Protein AF-A0A0A6UEK9-F1 (afdb_monomer)

Solvent-accessible surface area (backbone atoms only — not comparable to full-atom values): 7667 Å² total; per-residue (Å²): 138,82,88,86,89,86,88,85,78,87,80,81,78,81,77,80,78,73,80,77,74,70,75,72,75,77,67,79,76,83,54,80,41,75,51,74,57,96,89,38,44,36,40,28,35,78,57,61,99,54,50,34,41,27,51,63,46,38,65,51,71,69,45,62,42,98,88,61,22,21,25,27,75,72,54,69,52,57,81,23,79,29,73,67,51,35,49,54,47,30,50,64,56,42,59,95,53,76,85,70,94,75,59,76,86,53,94,81,45,79,85,56,75,48,80,77,132

Mean predicted aligned error: 12.52 Å

Nearest PDB structures (foldseek):
  3awy-assembly1_B  TM=9.171E-01  e=1.672E-04  Streptomyces castaneoglobisporus
  5z0e-assembly1_B  TM=9.093E-01  e=1.889E-04  Streptomyces castaneoglobisporus
  5z0j-assembly1_B  TM=8.620E-01  e=1.777E-04  Streptomyces castaneoglobisporus
  5z0l-assembly1_B  TM=8.768E-01  e=3.273E-04  Streptomyces castaneoglobisporus
  1wx5-assembly1_B  TM=8.250E-01  e=6.811E-04  Streptomyces castaneoglobisporus

Structure (mmCIF, N/CA/C/O backbone):
data_AF-A0A0A6UEK9-F1
#
_entry.id   AF-A0A0A6UEK9-F1
#
loop_
_atom_site.group_PDB
_atom_site.id
_atom_site.type_symbol
_atom_site.label_atom_id
_atom_site.label_alt_id
_atom_site.label_comp_id
_atom_site.label_asym_id
_atom_site.label_entity_id
_atom_site.label_seq_id
_atom_site.pdbx_PDB_ins_code
_atom_site.Cartn_x
_atom_site.Cartn_y
_atom_site.Cartn_z
_atom_site.occupancy
_atom_site.B_iso_or_equiv
_atom_site.auth_seq_id
_atom_site.auth_comp_id
_atom_site.auth_asym_id
_atom_site.auth_atom_id
_atom_site.pdbx_PDB_model_num
ATOM 1 N N . MET A 1 1 ? 40.859 -46.520 74.237 1.00 36.72 1 MET A N 1
ATOM 2 C CA . MET A 1 1 ? 41.932 -47.068 73.381 1.00 36.72 1 MET A CA 1
ATOM 3 C C . MET A 1 1 ? 41.469 -47.052 71.928 1.00 36.72 1 MET A C 1
ATOM 5 O O . MET A 1 1 ? 40.471 -47.680 71.624 1.00 36.72 1 MET A O 1
ATOM 9 N N . ASN A 1 2 ? 42.196 -46.304 71.092 1.00 40.12 2 ASN A N 1
ATOM 10 C CA . ASN A 1 2 ? 42.469 -46.537 69.664 1.00 40.12 2 ASN A CA 1
ATOM 11 C C . ASN A 1 2 ? 41.333 -46.545 68.613 1.00 40.12 2 ASN A C 1
ATOM 13 O O . ASN A 1 2 ? 40.768 -47.574 68.277 1.00 40.12 2 ASN A O 1
ATOM 17 N N . ALA A 1 3 ? 41.111 -45.353 68.039 1.00 42.84 3 ALA A N 1
ATOM 18 C CA . ALA A 1 3 ? 41.328 -44.974 66.628 1.00 42.84 3 ALA A CA 1
ATOM 19 C C . ALA A 1 3 ? 41.078 -46.008 65.503 1.00 42.84 3 ALA A C 1
ATOM 21 O O . ALA A 1 3 ? 41.785 -47.007 65.437 1.00 42.84 3 ALA A O 1
ATOM 22 N N . LYS A 1 4 ? 40.295 -45.630 64.471 1.00 48.62 4 LYS A N 1
ATOM 23 C CA . LYS A 1 4 ? 40.829 -45.093 63.191 1.00 48.62 4 LYS A CA 1
ATOM 24 C C . LYS A 1 4 ? 39.711 -44.536 62.271 1.00 48.62 4 LYS A C 1
ATOM 26 O O . LYS A 1 4 ? 38.633 -45.117 62.233 1.00 48.62 4 LYS A O 1
ATOM 31 N N . PRO A 1 5 ? 39.949 -43.437 61.522 1.00 57.53 5 PRO A N 1
ATOM 32 C CA . PRO A 1 5 ? 38.952 -42.777 60.677 1.00 57.53 5 PRO A CA 1
ATOM 33 C C . PRO A 1 5 ? 39.069 -43.204 59.206 1.00 57.53 5 PRO A C 1
ATOM 35 O O . PRO A 1 5 ? 40.180 -43.350 58.692 1.00 57.53 5 PRO A O 1
ATOM 38 N N . TRP A 1 6 ? 37.944 -43.314 58.493 1.00 50.84 6 TRP A N 1
ATOM 39 C CA . TRP A 1 6 ? 37.934 -43.501 57.038 1.00 50.84 6 TRP A CA 1
ATOM 40 C C . TRP A 1 6 ? 37.216 -42.349 56.331 1.00 50.84 6 TRP A C 1
ATOM 42 O O . TRP A 1 6 ? 36.011 -42.158 56.443 1.00 50.84 6 TRP A O 1
ATOM 52 N N . ARG A 1 7 ? 38.019 -41.570 55.601 1.00 57.62 7 ARG A N 1
ATOM 53 C CA . ARG A 1 7 ? 37.613 -40.624 54.557 1.00 57.62 7 ARG A CA 1
ATOM 54 C C . ARG A 1 7 ? 37.437 -41.399 53.251 1.00 57.62 7 ARG A C 1
ATOM 56 O O . ARG A 1 7 ? 38.287 -42.243 52.980 1.00 57.62 7 ARG A O 1
ATOM 63 N N . ARG A 1 8 ? 36.420 -41.057 52.451 1.00 54.12 8 ARG A N 1
ATOM 64 C CA . ARG A 1 8 ? 36.271 -41.230 50.980 1.00 54.12 8 ARG A CA 1
ATOM 65 C C . ARG A 1 8 ? 34.809 -40.892 50.647 1.00 54.12 8 ARG A C 1
ATOM 67 O O . ARG A 1 8 ? 33.939 -41.329 51.378 1.00 54.12 8 ARG A O 1
ATOM 74 N N . ALA A 1 9 ? 34.409 -40.178 49.609 1.00 49.38 9 ALA A N 1
ATOM 75 C CA . ALA A 1 9 ? 35.034 -39.328 48.608 1.00 49.38 9 ALA A CA 1
ATOM 76 C C . ALA A 1 9 ? 33.842 -38.531 48.034 1.00 49.38 9 ALA A C 1
ATOM 78 O O . ALA A 1 9 ? 32.824 -39.132 47.692 1.00 49.38 9 ALA A O 1
ATOM 79 N N . VAL A 1 10 ? 33.907 -37.200 47.994 1.00 52.50 10 VAL A N 1
ATOM 80 C CA . VAL A 1 10 ? 32.827 -36.390 47.408 1.00 52.50 10 VAL A CA 1
ATOM 81 C C . VAL A 1 10 ? 33.006 -36.426 45.895 1.00 52.50 10 VAL A C 1
ATOM 83 O O . VAL A 1 10 ? 34.013 -35.950 45.378 1.00 52.50 10 VAL A O 1
ATOM 86 N N . THR A 1 11 ? 32.055 -37.042 45.198 1.00 53.06 11 THR A N 1
ATOM 87 C CA . THR A 1 11 ? 32.021 -37.055 43.733 1.00 53.06 11 THR A CA 1
ATOM 88 C C . THR A 1 11 ? 31.506 -35.694 43.277 1.00 53.06 11 THR A C 1
ATOM 90 O O . THR A 1 11 ? 30.350 -35.356 43.521 1.00 53.06 11 THR A O 1
ATOM 93 N N . LEU A 1 12 ? 32.373 -34.887 42.666 1.00 50.31 12 LEU A N 1
ATOM 94 C CA . LEU A 1 12 ? 31.983 -33.642 42.009 1.00 50.31 12 LEU A CA 1
ATOM 95 C C . LEU A 1 12 ? 31.245 -33.990 40.714 1.00 50.31 12 LEU A C 1
ATOM 97 O O . LEU A 1 12 ? 31.838 -34.510 39.770 1.00 50.31 12 LEU A O 1
ATOM 101 N N . LEU A 1 13 ? 29.944 -33.713 40.686 1.00 49.19 13 LEU A N 1
ATOM 102 C CA . LEU A 1 13 ? 29.131 -33.786 39.481 1.00 49.19 13 LEU A CA 1
ATOM 103 C C . LEU A 1 13 ? 29.411 -32.523 38.652 1.00 49.19 13 LEU A C 1
ATOM 105 O O . LEU A 1 13 ? 29.003 -31.424 39.026 1.00 49.19 13 LEU A O 1
ATOM 109 N N . VAL A 1 14 ? 30.143 -32.661 37.548 1.00 54.97 14 VAL A N 1
ATOM 110 C CA . VAL A 1 14 ? 30.312 -31.578 36.571 1.00 54.97 14 VAL A CA 1
ATOM 111 C C . VAL A 1 14 ? 29.022 -31.491 35.761 1.00 54.97 14 VAL A C 1
ATOM 113 O O . VAL A 1 14 ? 28.781 -32.300 34.868 1.00 54.97 14 VAL A O 1
ATOM 116 N N . VAL A 1 15 ? 28.170 -30.520 36.088 1.00 59.59 15 VAL A N 1
ATOM 117 C CA . VAL A 1 15 ? 27.048 -30.134 35.229 1.00 59.59 15 VAL A CA 1
ATOM 118 C C . VAL A 1 15 ? 27.632 -29.323 34.079 1.00 59.59 15 VAL A C 1
ATOM 120 O O . VAL A 1 15 ? 27.970 -28.152 34.238 1.00 59.59 15 VAL A O 1
ATOM 123 N N . ALA A 1 16 ? 27.784 -29.958 32.919 1.00 54.09 16 ALA A N 1
ATOM 124 C CA . ALA A 1 16 ? 27.996 -29.244 31.672 1.00 54.09 16 ALA A CA 1
ATOM 125 C C . ALA A 1 16 ? 26.736 -28.414 31.388 1.00 54.09 16 ALA A C 1
ATOM 127 O O . ALA A 1 16 ? 25.734 -28.928 30.891 1.00 54.09 16 ALA A O 1
ATOM 128 N N . ALA A 1 17 ? 26.773 -27.132 31.752 1.00 56.84 17 ALA A N 1
ATOM 129 C CA . ALA A 1 17 ? 25.817 -26.147 31.280 1.00 56.84 17 ALA A CA 1
ATOM 130 C C . ALA A 1 17 ? 26.025 -26.007 29.768 1.00 56.84 17 ALA A C 1
ATOM 132 O O . ALA A 1 17 ? 26.874 -25.249 29.305 1.00 56.84 17 ALA A O 1
ATOM 133 N N . GLY A 1 18 ? 25.297 -26.818 29.000 1.00 49.41 18 GLY A N 1
ATOM 134 C CA . GLY A 1 18 ? 25.177 -26.635 27.566 1.00 49.41 18 GLY A CA 1
ATOM 135 C C . GLY A 1 18 ? 24.623 -25.240 27.330 1.00 49.41 18 GLY A C 1
ATOM 136 O O . GLY A 1 18 ? 23.480 -24.957 27.687 1.00 49.41 18 GLY A O 1
ATOM 137 N N . SER A 1 19 ? 25.456 -24.364 26.777 1.00 56.09 19 SER A N 1
ATOM 138 C CA . SER A 1 19 ? 25.053 -23.057 26.287 1.00 56.09 19 SER A CA 1
ATOM 139 C C . SER A 1 19 ? 23.969 -23.269 25.238 1.00 56.09 19 SER A C 1
ATOM 141 O O . SER A 1 19 ? 24.263 -23.526 24.070 1.00 56.09 19 SER A O 1
ATOM 143 N N . LEU A 1 20 ? 22.707 -23.184 25.658 1.00 56.38 20 LEU A N 1
ATOM 144 C CA . LEU A 1 20 ? 21.577 -22.984 24.767 1.00 56.38 20 LEU A CA 1
ATOM 145 C C . LEU A 1 20 ? 21.786 -21.605 24.141 1.00 56.38 20 LEU A C 1
ATOM 147 O O . LEU A 1 20 ? 21.285 -20.596 24.629 1.00 56.38 20 LEU A O 1
ATOM 151 N N . SER A 1 21 ? 22.588 -21.563 23.078 1.00 56.84 21 SER A N 1
ATOM 152 C CA . SER A 1 21 ? 22.548 -20.477 22.113 1.00 56.84 21 SER A CA 1
ATOM 153 C C . SER A 1 21 ? 21.170 -20.558 21.480 1.00 56.84 21 SER A C 1
ATOM 155 O O . SER A 1 21 ? 20.964 -21.245 20.482 1.00 56.84 21 SER A O 1
ATOM 157 N N . GLY A 1 22 ? 20.194 -19.934 22.138 1.00 49.91 22 GLY A N 1
ATOM 158 C CA . GLY A 1 22 ? 18.917 -19.637 21.532 1.00 49.91 22 GLY A CA 1
ATOM 159 C C . GLY A 1 22 ? 19.230 -18.795 20.312 1.00 49.91 22 GLY A C 1
ATOM 160 O O . GLY A 1 22 ? 19.605 -17.632 20.443 1.00 49.91 22 GLY A O 1
ATOM 161 N N . ALA A 1 23 ? 19.128 -19.397 19.129 1.00 55.16 23 ALA A N 1
ATOM 162 C CA . ALA A 1 23 ? 18.930 -18.632 17.920 1.00 55.16 23 ALA A CA 1
ATOM 163 C C . ALA A 1 23 ? 17.647 -17.841 18.172 1.00 55.16 23 ALA A C 1
ATOM 165 O O . ALA A 1 23 ? 16.550 -18.397 18.110 1.00 55.16 23 ALA A O 1
ATOM 166 N N . ALA A 1 24 ? 17.792 -16.579 18.582 1.0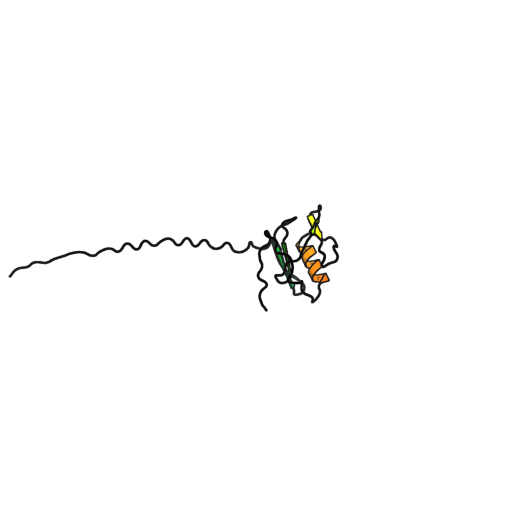0 52.19 24 ALA A N 1
ATOM 167 C CA . ALA A 1 24 ? 16.695 -15.639 18.573 1.00 52.19 24 ALA A CA 1
ATOM 168 C C . ALA A 1 24 ? 16.147 -15.717 17.153 1.00 52.19 24 ALA A C 1
ATOM 170 O O . ALA A 1 24 ? 16.857 -15.379 16.204 1.00 52.19 24 ALA A O 1
ATOM 171 N N . ALA A 1 25 ? 14.953 -16.290 17.005 1.00 51.25 25 ALA A N 1
ATOM 172 C CA . ALA A 1 25 ? 14.255 -16.287 15.739 1.00 51.25 25 ALA A CA 1
ATOM 173 C C . ALA A 1 25 ? 14.200 -14.819 15.331 1.00 51.25 25 ALA A C 1
ATOM 175 O O . ALA A 1 25 ? 13.551 -14.021 16.011 1.00 51.25 25 ALA A O 1
ATOM 176 N N . ALA A 1 26 ? 14.992 -14.451 14.322 1.00 57.22 26 ALA A N 1
ATOM 177 C CA . ALA A 1 26 ? 15.005 -13.099 13.809 1.00 57.22 26 ALA A CA 1
ATOM 178 C C . ALA A 1 26 ? 13.551 -12.788 13.462 1.00 57.22 26 ALA A C 1
ATOM 180 O O . ALA A 1 26 ? 12.940 -13.495 12.655 1.00 57.22 26 ALA A O 1
ATOM 181 N N . GLY A 1 27 ? 12.969 -11.819 14.172 1.00 60.75 27 GLY A N 1
ATOM 182 C CA . GLY A 1 27 ? 11.610 -11.381 13.902 1.00 60.75 27 GLY A CA 1
ATOM 183 C C . GLY A 1 27 ? 11.479 -10.968 12.434 1.00 60.75 27 GLY A C 1
ATOM 184 O O . GLY A 1 27 ? 12.493 -10.763 11.756 1.00 60.75 27 GLY A O 1
ATOM 185 N N . PRO A 1 28 ? 10.247 -10.846 11.914 1.00 65.94 28 PRO A N 1
ATOM 186 C CA . PRO A 1 28 ? 10.067 -10.250 10.599 1.00 65.94 28 PRO A CA 1
ATOM 187 C C . PRO A 1 28 ? 10.809 -8.903 10.557 1.00 65.94 28 PRO A C 1
ATOM 189 O O . PRO A 1 28 ? 10.825 -8.200 11.572 1.00 65.94 28 PRO A O 1
ATOM 192 N N . PRO A 1 29 ? 11.453 -8.564 9.425 1.00 78.06 29 PRO A N 1
ATOM 193 C CA . PRO A 1 29 ? 12.182 -7.309 9.305 1.00 78.06 29 PRO A CA 1
ATOM 194 C C . PRO A 1 29 ? 11.269 -6.142 9.680 1.00 78.06 29 PRO A C 1
ATOM 196 O O . PRO A 1 29 ? 10.064 -6.181 9.399 1.00 78.06 29 PRO A O 1
ATOM 199 N N . GLU A 1 30 ? 11.828 -5.113 10.313 1.00 87.44 30 GLU A N 1
ATOM 200 C CA . GLU A 1 30 ? 11.061 -3.899 10.575 1.00 87.44 30 GLU A CA 1
ATOM 201 C C . GLU A 1 30 ? 10.570 -3.304 9.247 1.00 87.44 30 GLU A C 1
ATOM 203 O O . GLU A 1 30 ? 11.291 -3.356 8.246 1.00 87.44 30 GLU A O 1
ATOM 208 N N . PRO A 1 31 ? 9.321 -2.818 9.195 1.00 92.81 31 PRO A N 1
ATOM 209 C CA . PRO A 1 31 ? 8.792 -2.196 7.994 1.00 92.81 31 PRO A CA 1
ATOM 210 C C . PRO A 1 31 ? 9.480 -0.860 7.717 1.00 92.81 31 PRO A C 1
ATOM 212 O O . PRO A 1 31 ? 9.739 -0.090 8.640 1.00 92.81 31 PRO A O 1
ATOM 215 N N . ASP A 1 32 ? 9.683 -0.551 6.435 1.00 94.81 32 ASP A N 1
ATOM 216 C CA . ASP A 1 32 ? 10.172 0.759 5.986 1.00 94.81 32 ASP A CA 1
ATOM 217 C C . ASP A 1 32 ? 9.171 1.870 6.333 1.00 94.81 32 ASP A C 1
ATOM 219 O O . ASP A 1 32 ? 9.548 3.013 6.587 1.00 94.81 32 ASP A O 1
ATOM 223 N N . PHE A 1 33 ? 7.879 1.529 6.379 1.00 96.38 33 PHE A N 1
ATOM 224 C CA . PHE A 1 33 ? 6.847 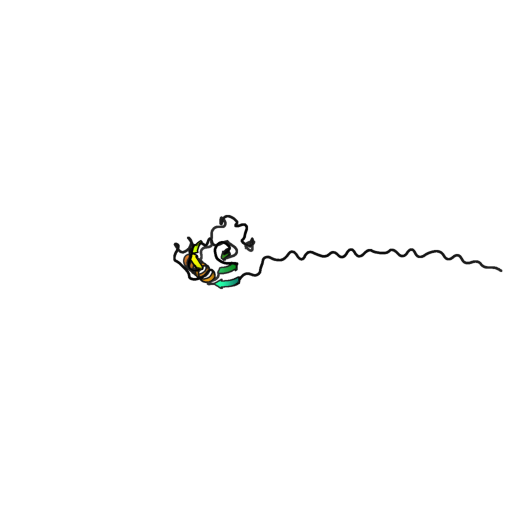2.382 6.955 1.00 96.38 33 PHE A CA 1
ATOM 225 C C . PHE A 1 33 ? 5.775 1.569 7.678 1.00 96.38 33 PHE A C 1
ATOM 227 O O . PHE A 1 33 ? 5.350 0.511 7.213 1.00 96.38 33 PHE A O 1
ATOM 234 N N . ALA A 1 34 ? 5.280 2.106 8.791 1.00 96.88 34 ALA A N 1
ATOM 235 C CA . ALA A 1 34 ? 4.124 1.587 9.509 1.00 96.88 34 ALA A CA 1
ATOM 236 C C . ALA A 1 34 ? 3.333 2.738 10.137 1.00 96.88 34 ALA A C 1
ATOM 238 O O . ALA A 1 34 ? 3.844 3.435 11.010 1.00 96.88 34 ALA A O 1
ATOM 239 N N . GLU A 1 35 ? 2.081 2.928 9.723 1.00 97.25 35 GLU A N 1
ATOM 240 C CA . GLU A 1 35 ? 1.216 3.981 10.264 1.00 97.25 35 GLU A CA 1
ATOM 241 C C . GLU A 1 35 ? -0.265 3.587 10.237 1.00 97.25 35 GLU A C 1
ATOM 243 O O . GLU A 1 35 ? -0.661 2.602 9.612 1.00 97.25 35 GLU A O 1
ATOM 248 N N . THR A 1 36 ? -1.094 4.381 10.911 1.00 98.12 36 THR A N 1
ATOM 249 C CA . THR A 1 36 ? -2.548 4.330 10.750 1.00 98.12 36 THR A CA 1
ATOM 250 C C . THR A 1 36 ? -2.974 5.464 9.827 1.00 98.12 36 THR A C 1
ATOM 252 O O . THR A 1 36 ? -2.765 6.633 10.145 1.00 98.12 36 THR A O 1
ATOM 255 N N . TYR A 1 37 ? -3.608 5.132 8.706 1.00 98.06 37 TYR A N 1
ATOM 256 C CA . TYR A 1 37 ? -4.115 6.093 7.733 1.00 98.06 37 TYR A CA 1
ATOM 257 C C . TYR A 1 37 ? -5.616 5.884 7.538 1.00 98.06 37 TYR A C 1
ATOM 259 O O . TYR A 1 37 ? -6.050 4.812 7.130 1.00 98.06 37 TYR A O 1
ATOM 267 N N . ARG A 1 38 ? -6.419 6.911 7.853 1.00 97.19 38 ARG A N 1
ATOM 268 C CA . ARG A 1 38 ? -7.892 6.880 7.740 1.00 97.19 38 ARG A CA 1
ATOM 269 C C . ARG A 1 38 ? -8.549 5.662 8.413 1.00 97.19 38 ARG A C 1
ATOM 271 O O . ARG A 1 38 ? -9.488 5.094 7.882 1.00 97.19 38 ARG A O 1
ATOM 278 N N . GLY A 1 39 ? -8.045 5.263 9.580 1.00 96.12 39 GLY A N 1
ATOM 279 C CA . GLY A 1 39 ? -8.577 4.122 10.337 1.00 96.12 39 GLY A CA 1
ATOM 280 C C . GLY A 1 39 ? -8.012 2.757 9.934 1.00 96.12 39 GLY A C 1
ATOM 281 O O . GLY A 1 39 ? -8.211 1.802 10.675 1.00 96.12 39 GLY A O 1
ATOM 282 N N . HIS A 1 40 ? -7.238 2.675 8.848 1.00 96.88 40 HIS A N 1
ATOM 283 C CA . HIS A 1 40 ? -6.574 1.446 8.417 1.00 96.88 40 HIS A CA 1
ATOM 284 C C . HIS A 1 40 ? -5.118 1.418 8.859 1.00 96.88 40 HIS A C 1
ATOM 286 O O . HIS A 1 40 ? -4.404 2.421 8.759 1.00 96.88 40 HIS A O 1
ATOM 292 N N . ARG A 1 41 ? -4.644 0.257 9.309 1.00 96.75 41 ARG A N 1
ATOM 293 C CA . ARG A 1 41 ? -3.224 0.049 9.588 1.00 96.75 41 ARG A CA 1
ATOM 294 C C . ARG A 1 41 ? -2.508 -0.296 8.294 1.00 96.75 41 ARG A C 1
ATOM 296 O O . ARG A 1 41 ? -2.805 -1.321 7.687 1.00 96.75 41 ARG A O 1
ATOM 303 N N . ILE A 1 42 ? -1.537 0.517 7.900 1.00 97.19 42 ILE A N 1
ATOM 304 C CA . ILE A 1 42 ? -0.739 0.279 6.700 1.00 97.19 42 ILE A CA 1
ATOM 305 C C . ILE A 1 42 ? 0.720 0.021 7.054 1.00 97.19 42 ILE A C 1
ATOM 307 O O . ILE A 1 42 ? 1.280 0.668 7.939 1.00 97.19 42 ILE A O 1
ATOM 311 N N . THR A 1 43 ? 1.331 -0.942 6.371 1.00 96.50 43 THR A N 1
ATOM 312 C CA . THR A 1 43 ? 2.748 -1.289 6.543 1.00 96.50 43 THR A CA 1
ATOM 313 C C . THR A 1 43 ? 3.381 -1.636 5.208 1.00 96.50 43 THR A C 1
ATOM 315 O O . THR A 1 43 ? 2.710 -2.243 4.367 1.00 96.50 43 THR A O 1
ATOM 318 N N . GLY A 1 44 ? 4.665 -1.335 5.029 1.00 95.56 44 GLY A N 1
ATOM 319 C CA . GLY A 1 44 ? 5.379 -1.726 3.820 1.00 95.56 44 GLY A CA 1
ATOM 320 C C . GLY A 1 44 ? 6.864 -2.005 3.998 1.00 95.56 44 GLY A C 1
ATOM 321 O O . GLY A 1 44 ? 7.478 -1.578 4.972 1.00 95.56 44 GLY A O 1
ATOM 322 N N . TRP A 1 45 ? 7.402 -2.758 3.040 1.00 94.69 45 TRP A N 1
ATOM 323 C CA . TRP A 1 45 ? 8.789 -3.209 2.968 1.00 94.69 45 TRP A CA 1
ATOM 324 C C . TRP A 1 45 ? 9.287 -3.182 1.526 1.00 94.69 45 TRP A C 1
ATOM 326 O O . TRP A 1 45 ? 8.541 -3.518 0.605 1.00 94.69 45 TRP A O 1
ATOM 336 N N . GLY A 1 46 ? 10.576 -2.925 1.354 1.00 93.44 46 GLY A N 1
ATOM 337 C CA . GLY A 1 46 ? 11.293 -3.055 0.100 1.00 93.44 46 GLY A CA 1
ATOM 338 C C . GLY A 1 46 ? 10.865 -2.058 -0.973 1.00 93.44 46 GLY A C 1
ATOM 339 O O . GLY A 1 46 ? 10.115 -1.107 -0.756 1.00 93.44 46 GLY A O 1
ATOM 340 N N . SER A 1 47 ? 11.377 -2.299 -2.176 1.00 94.88 47 SER A N 1
ATOM 341 C CA . SER A 1 47 ? 11.116 -1.488 -3.359 1.00 94.88 47 SER A CA 1
ATOM 342 C C . SER A 1 47 ? 11.154 -2.333 -4.636 1.00 94.88 47 SER A C 1
ATOM 344 O O . SER A 1 47 ? 11.615 -3.482 -4.632 1.00 94.88 47 SER A O 1
ATOM 346 N N . GLY A 1 48 ? 10.644 -1.769 -5.733 1.0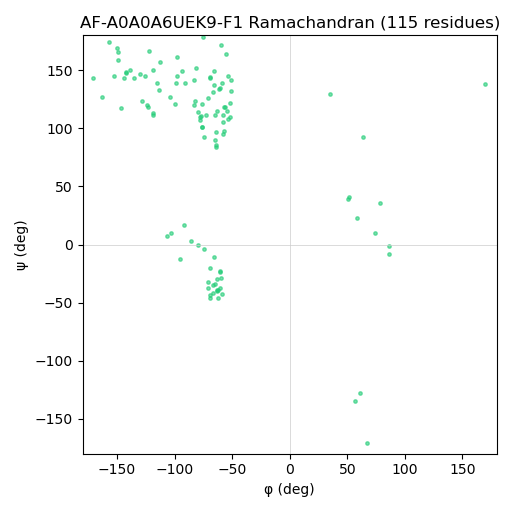0 94.12 48 GLY A N 1
ATOM 347 C CA . GLY A 1 48 ? 10.579 -2.421 -7.038 1.00 94.12 48 GLY A CA 1
ATOM 348 C C . GLY A 1 48 ? 9.820 -3.745 -6.973 1.00 94.12 48 GLY A C 1
ATOM 349 O O . GLY A 1 48 ? 8.785 -3.853 -6.321 1.00 94.12 48 GLY A O 1
ATOM 350 N N . GLU A 1 49 ? 10.380 -4.780 -7.595 1.00 91.81 49 GLU A N 1
ATOM 351 C CA . GLU A 1 49 ? 9.812 -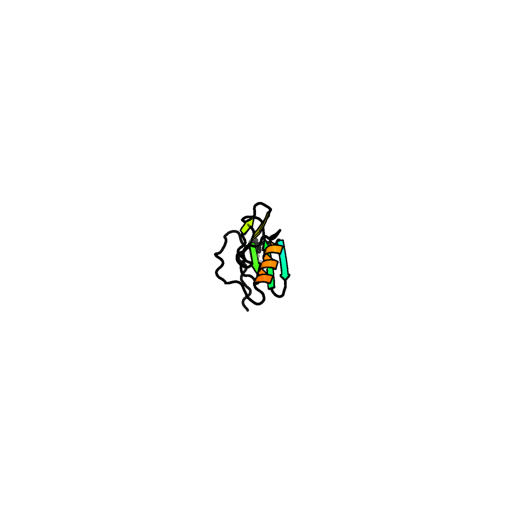6.139 -7.636 1.00 91.81 49 GLU A CA 1
ATOM 352 C C . GLU A 1 49 ? 9.750 -6.84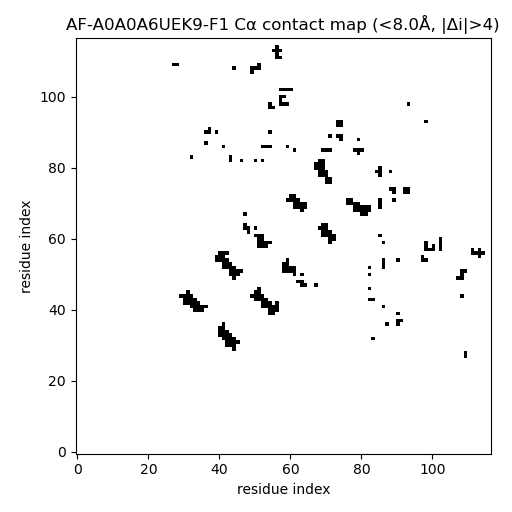5 -6.272 1.00 91.81 49 GLU A C 1
ATOM 354 O O . GLU A 1 49 ? 9.164 -7.919 -6.149 1.00 91.81 49 GLU A O 1
ATOM 359 N N . ARG A 1 50 ? 10.393 -6.282 -5.242 1.00 92.62 50 ARG A N 1
ATOM 360 C CA . ARG A 1 50 ? 10.364 -6.810 -3.871 1.00 92.62 50 ARG A CA 1
ATOM 361 C C . ARG A 1 50 ? 9.509 -5.960 -2.935 1.00 92.62 50 ARG A C 1
ATOM 363 O O . ARG A 1 50 ? 9.542 -6.194 -1.729 1.00 92.62 50 ARG A O 1
ATOM 370 N N . ALA A 1 51 ? 8.796 -4.970 -3.472 1.00 94.50 51 ALA A N 1
ATOM 371 C CA . ALA A 1 51 ? 7.912 -4.119 -2.700 1.00 94.50 51 ALA A CA 1
ATOM 372 C C . ALA A 1 51 ? 6.728 -4.918 -2.151 1.00 94.50 51 ALA A C 1
ATOM 374 O O . ALA A 1 51 ? 6.023 -5.626 -2.871 1.00 94.50 51 ALA A O 1
ATOM 375 N N . CYS A 1 52 ? 6.481 -4.751 -0.862 1.00 94.69 52 CYS A N 1
ATOM 376 C CA . CYS A 1 52 ? 5.402 -5.398 -0.144 1.00 94.69 52 CYS A CA 1
ATOM 377 C C . CYS A 1 52 ? 4.619 -4.330 0.601 1.00 94.69 52 CYS A C 1
ATOM 379 O O . CYS A 1 52 ? 5.192 -3.626 1.424 1.00 94.69 52 CYS A O 1
ATOM 381 N N . ALA A 1 53 ? 3.317 -4.234 0.354 1.00 95.50 53 ALA A N 1
ATOM 382 C CA . ALA A 1 53 ? 2.425 -3.331 1.070 1.00 95.50 53 ALA A CA 1
ATOM 383 C C . ALA A 1 53 ? 1.253 -4.111 1.663 1.00 95.50 53 ALA A C 1
ATOM 385 O O . ALA A 1 53 ? 0.771 -5.081 1.075 1.00 95.50 53 ALA A O 1
ATOM 386 N N . TYR A 1 54 ? 0.793 -3.688 2.835 1.00 94.88 54 TYR A N 1
ATOM 387 C CA . TYR A 1 54 ? -0.308 -4.316 3.551 1.00 94.88 54 TYR A CA 1
ATOM 388 C C . TYR A 1 54 ? -1.265 -3.261 4.087 1.00 94.88 54 TYR A C 1
ATOM 390 O O . TYR A 1 54 ? -0.835 -2.202 4.541 1.00 94.88 54 TYR A O 1
ATOM 398 N N . ILE A 1 55 ? -2.554 -3.592 4.058 1.00 95.81 55 ILE A N 1
ATOM 399 C CA . ILE A 1 55 ? -3.655 -2.832 4.654 1.00 95.81 55 ILE A CA 1
ATOM 400 C C . ILE A 1 55 ? -4.373 -3.789 5.607 1.00 95.81 55 ILE A C 1
ATOM 402 O O . ILE A 1 55 ? -4.808 -4.865 5.195 1.00 95.81 55 ILE A O 1
ATOM 406 N N . ASP A 1 56 ? -4.416 -3.446 6.892 1.00 93.94 56 ASP A N 1
ATOM 407 C CA . ASP A 1 56 ? -4.973 -4.258 7.983 1.00 93.94 56 ASP A CA 1
ATOM 408 C C . ASP A 1 56 ? -4.424 -5.693 8.011 1.00 93.94 56 ASP A C 1
ATOM 410 O O . ASP A 1 56 ? -5.139 -6.676 8.206 1.00 93.94 56 ASP A O 1
ATOM 414 N N . GLY A 1 57 ? -3.117 -5.819 7.762 1.00 90.75 57 GLY A N 1
ATOM 415 C CA . GLY A 1 57 ? -2.415 -7.105 7.731 1.00 90.75 57 GLY A CA 1
ATOM 416 C C . GLY A 1 57 ? -2.700 -7.949 6.488 1.00 90.75 57 GLY A C 1
ATOM 417 O O . GLY A 1 57 ? -2.311 -9.114 6.438 1.00 90.75 57 GLY A O 1
ATOM 418 N N . ARG A 1 58 ? -3.366 -7.389 5.473 1.00 92.25 58 ARG A N 1
ATOM 419 C CA . ARG A 1 58 ? -3.710 -8.082 4.228 1.00 92.25 58 ARG A CA 1
ATOM 420 C C . ARG A 1 58 ? -2.940 -7.460 3.077 1.00 92.25 58 ARG A C 1
ATOM 422 O O . ARG A 1 58 ? -2.870 -6.238 2.967 1.00 92.25 58 ARG A O 1
ATOM 429 N N . ARG A 1 59 ? -2.333 -8.297 2.235 1.00 93.31 59 ARG A N 1
ATOM 430 C CA . ARG A 1 59 ? -1.396 -7.808 1.225 1.00 93.31 59 ARG A CA 1
ATOM 431 C C . ARG A 1 59 ? -2.118 -7.044 0.118 1.00 93.31 59 ARG A C 1
ATOM 433 O O . ARG A 1 59 ? -3.017 -7.576 -0.532 1.00 93.31 59 ARG A O 1
ATOM 440 N N . LEU A 1 60 ? -1.663 -5.823 -0.122 1.00 94.44 60 LEU A N 1
ATOM 441 C CA . LEU A 1 60 ? -1.988 -5.032 -1.295 1.00 94.44 60 LEU A CA 1
ATOM 442 C C . LEU A 1 60 ? -1.082 -5.475 -2.447 1.00 94.44 60 LEU A C 1
ATOM 444 O O . LEU A 1 60 ? 0.142 -5.452 -2.330 1.00 94.44 60 LEU A O 1
ATOM 448 N N . VAL A 1 61 ? -1.677 -5.878 -3.568 1.00 93.94 61 VAL A N 1
ATOM 449 C CA . VAL A 1 61 ? -0.915 -6.123 -4.798 1.00 93.94 61 VAL A CA 1
ATOM 450 C C . VAL A 1 61 ? -0.572 -4.773 -5.424 1.00 93.94 61 VAL A C 1
ATOM 452 O O . VAL A 1 61 ? -1.471 -3.984 -5.733 1.00 93.94 61 VAL A O 1
ATOM 455 N N . VAL A 1 62 ? 0.723 -4.520 -5.592 1.00 95.50 62 VAL A N 1
ATOM 456 C CA . VAL A 1 62 ? 1.272 -3.331 -6.248 1.00 95.50 62 VAL A CA 1
ATOM 457 C C . VAL A 1 62 ? 2.073 -3.750 -7.472 1.00 95.50 62 VAL A C 1
ATOM 459 O O . VAL A 1 62 ? 2.648 -4.836 -7.498 1.00 95.50 62 VAL A O 1
ATOM 462 N N . PHE A 1 63 ? 2.112 -2.883 -8.475 1.00 96.06 63 PHE A N 1
ATOM 463 C CA . PHE A 1 63 ? 2.902 -3.074 -9.684 1.00 96.06 63 PHE A CA 1
ATOM 464 C C . PHE A 1 63 ? 3.919 -1.935 -9.771 1.00 96.06 63 PHE A C 1
ATOM 466 O O . PHE A 1 63 ? 3.491 -0.780 -9.906 1.00 96.06 63 PHE A O 1
ATOM 473 N N . PRO A 1 64 ? 5.225 -2.220 -9.640 1.00 97.31 64 PRO A N 1
ATOM 474 C CA . PRO A 1 64 ? 6.260 -1.204 -9.762 1.00 97.31 64 PRO A CA 1
ATOM 475 C C . PRO A 1 64 ? 6.317 -0.650 -11.190 1.00 97.31 64 PRO A C 1
ATOM 477 O O . PRO A 1 64 ? 6.017 -1.340 -12.165 1.00 97.31 64 PRO A O 1
ATOM 480 N N . GLN A 1 65 ? 6.706 0.614 -11.305 1.00 97.25 65 GLN A N 1
ATOM 481 C CA . GLN A 1 65 ? 6.872 1.327 -12.566 1.00 97.25 65 GLN A CA 1
ATOM 482 C C . GLN A 1 65 ? 8.357 1.655 -12.814 1.00 97.25 65 GLN A C 1
ATOM 484 O O . GLN A 1 65 ? 9.142 1.720 -11.864 1.00 97.25 65 GLN A O 1
ATOM 489 N N . PRO A 1 66 ? 8.776 1.877 -14.077 1.00 96.12 66 PRO A N 1
ATOM 490 C CA . PRO A 1 66 ? 10.178 2.163 -14.408 1.00 96.12 66 PRO A CA 1
ATOM 491 C C . PRO A 1 66 ? 10.750 3.432 -13.760 1.00 96.12 66 PRO A C 1
ATOM 493 O O . PRO A 1 66 ? 11.963 3.559 -13.629 1.00 96.12 66 PRO A O 1
ATOM 496 N N . ASP A 1 67 ? 9.889 4.370 -13.374 1.00 94.38 67 ASP A N 1
ATOM 497 C CA . ASP A 1 67 ? 10.231 5.624 -12.698 1.00 94.38 67 ASP A CA 1
ATOM 498 C C . ASP A 1 67 ? 10.341 5.483 -11.168 1.00 94.38 67 ASP A C 1
ATOM 500 O O . ASP A 1 67 ? 10.597 6.465 -10.475 1.00 94.38 67 ASP A O 1
ATOM 504 N N . GLY A 1 68 ? 10.175 4.267 -10.636 1.00 95.31 68 GLY A N 1
ATOM 505 C CA . GLY A 1 68 ? 10.174 3.985 -9.200 1.00 95.31 68 GLY A CA 1
ATOM 506 C C . GLY A 1 68 ? 8.810 4.162 -8.527 1.00 95.31 68 GLY A C 1
ATOM 507 O O . GLY A 1 68 ? 8.696 3.881 -7.332 1.00 95.31 68 GLY A O 1
ATOM 508 N N . GLY A 1 69 ? 7.788 4.578 -9.282 1.00 97.81 69 GLY A N 1
ATOM 509 C CA . GLY A 1 69 ? 6.409 4.654 -8.823 1.00 97.81 69 GLY A CA 1
ATOM 510 C C . GLY A 1 69 ? 5.727 3.288 -8.734 1.00 97.81 69 GLY A C 1
ATOM 511 O O . GLY A 1 69 ? 6.299 2.243 -9.056 1.00 97.81 69 GLY A O 1
ATOM 512 N N . TYR A 1 70 ? 4.472 3.296 -8.292 1.00 98.44 70 TYR A N 1
ATOM 513 C CA . TYR A 1 70 ? 3.652 2.094 -8.165 1.00 98.44 70 TYR A CA 1
ATOM 514 C C . TYR A 1 70 ? 2.219 2.342 -8.622 1.00 98.44 70 TYR A C 1
ATOM 516 O O . TYR A 1 70 ? 1.657 3.420 -8.439 1.00 98.44 70 TYR A O 1
ATOM 524 N N . THR A 1 71 ? 1.590 1.289 -9.136 1.00 98.38 71 THR A N 1
ATOM 525 C CA . THR A 1 71 ? 0.147 1.233 -9.403 1.00 98.38 71 THR A CA 1
ATOM 526 C C . THR A 1 71 ? -0.493 0.063 -8.656 1.00 98.38 71 THR A C 1
ATOM 528 O O . THR A 1 71 ? 0.193 -0.818 -8.139 1.00 98.38 71 THR A O 1
ATOM 531 N N . SER A 1 72 ? -1.824 0.044 -8.569 1.00 97.25 72 SER A N 1
ATOM 532 C CA . SER A 1 72 ? -2.578 -1.067 -7.980 1.00 97.25 72 SER A CA 1
ATOM 533 C C . SER A 1 72 ? -3.971 -1.139 -8.591 1.00 97.25 72 SER A C 1
ATOM 535 O O . SER A 1 72 ? -4.588 -0.107 -8.856 1.00 97.25 72 SER A O 1
ATOM 537 N N . ALA A 1 73 ? -4.497 -2.352 -8.751 1.00 95.62 73 ALA A N 1
ATOM 538 C CA . ALA A 1 73 ? -5.858 -2.564 -9.232 1.00 95.62 73 ALA A CA 1
ATOM 539 C C . ALA A 1 73 ? -6.915 -1.922 -8.313 1.00 95.62 73 ALA A C 1
ATOM 541 O O . ALA A 1 73 ? -7.957 -1.492 -8.797 1.00 95.62 73 ALA A O 1
ATOM 542 N N . VAL A 1 74 ? -6.632 -1.802 -7.008 1.00 96.19 74 VAL A N 1
ATOM 543 C CA . VAL A 1 74 ? -7.577 -1.291 -5.995 1.00 96.19 74 VAL A CA 1
ATOM 544 C C . VAL A 1 74 ? -8.028 0.140 -6.280 1.00 96.19 74 VAL A C 1
ATOM 546 O O . VAL A 1 74 ? -9.191 0.467 -6.083 1.00 96.19 74 VAL A O 1
ATOM 549 N N . GLN A 1 75 ? -7.122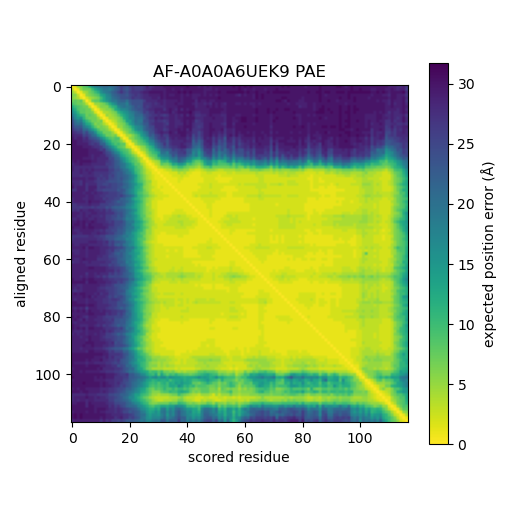 0.981 -6.774 1.00 95.50 75 GLN A N 1
ATOM 550 C CA . GLN A 1 75 ? -7.409 2.379 -7.110 1.00 95.50 75 GLN A CA 1
ATOM 551 C C . GLN A 1 75 ? -7.560 2.613 -8.627 1.00 95.50 75 GLN A C 1
ATOM 553 O O . GLN A 1 75 ? -7.668 3.747 -9.079 1.00 95.50 75 GLN A O 1
ATOM 558 N N . GLY A 1 76 ? -7.614 1.541 -9.427 1.00 96.12 76 GLY A N 1
ATOM 559 C CA . GLY A 1 76 ? -7.772 1.642 -10.881 1.00 96.12 76 GLY A CA 1
ATOM 560 C C . GLY A 1 76 ? -6.480 1.997 -11.620 1.00 96.12 76 GLY A C 1
ATOM 561 O O . GLY A 1 76 ? -6.516 2.722 -12.612 1.00 96.12 76 GLY A O 1
ATOM 562 N N . PHE A 1 77 ? -5.342 1.487 -11.141 1.00 97.44 77 PHE A N 1
ATOM 563 C CA . PHE A 1 77 ? -4.023 1.619 -11.767 1.00 97.44 77 PHE A CA 1
ATOM 564 C C . PHE A 1 77 ? -3.525 3.060 -11.985 1.00 97.44 77 PHE A C 1
ATOM 566 O O . PHE A 1 77 ? -2.642 3.277 -12.812 1.00 97.44 77 PHE A O 1
ATOM 573 N N . GLN A 1 78 ? -4.015 4.052 -11.234 1.00 98.06 78 GLN A N 1
ATOM 574 C CA . GLN A 1 78 ? -3.400 5.381 -11.245 1.00 98.06 78 GLN A CA 1
ATOM 575 C C . GLN A 1 78 ? -1.986 5.320 -10.641 1.00 98.06 78 GLN A C 1
ATOM 577 O O . GLN A 1 78 ? -1.774 4.625 -9.641 1.00 98.06 78 GLN A O 1
ATOM 582 N N . PRO A 1 79 ? -1.005 6.004 -11.244 1.00 97.69 79 PRO A N 1
ATOM 583 C CA . PRO A 1 79 ? 0.361 6.022 -10.742 1.00 97.69 79 PRO A CA 1
ATOM 584 C C . PRO A 1 79 ? 0.456 6.796 -9.427 1.00 97.69 79 PRO A C 1
ATOM 586 O O . PRO A 1 79 ? -0.195 7.825 -9.239 1.00 97.69 79 PRO A O 1
ATOM 589 N N . ALA A 1 80 ? 1.309 6.315 -8.530 1.00 98.25 80 ALA A N 1
ATOM 590 C CA . ALA A 1 80 ? 1.707 7.010 -7.317 1.00 98.25 80 ALA A CA 1
ATOM 591 C C . ALA A 1 80 ? 3.241 7.015 -7.198 1.00 98.25 80 ALA A C 1
ATOM 593 O O . ALA A 1 80 ? 3.879 6.046 -7.611 1.00 98.25 80 ALA A O 1
ATOM 594 N N . PRO A 1 81 ? 3.838 8.078 -6.629 1.00 97.88 81 PRO A N 1
ATOM 595 C CA . PRO A 1 81 ? 5.286 8.296 -6.673 1.00 97.88 81 PRO A CA 1
ATOM 596 C C . PRO A 1 81 ? 6.102 7.303 -5.837 1.00 97.88 81 PRO A C 1
ATOM 598 O O . PRO A 1 81 ? 7.296 7.157 -6.066 1.00 97.88 81 PRO A O 1
ATOM 601 N N . ASP A 1 82 ? 5.482 6.635 -4.863 1.00 98.00 82 ASP A N 1
ATOM 602 C CA . ASP A 1 82 ? 6.154 5.694 -3.974 1.00 98.00 82 ASP A CA 1
ATOM 603 C C . ASP A 1 82 ? 5.170 4.682 -3.357 1.00 98.00 82 ASP A C 1
ATOM 605 O O . ASP A 1 82 ? 3.947 4.750 -3.547 1.00 98.00 82 ASP A O 1
ATOM 609 N N . LEU A 1 83 ? 5.723 3.714 -2.620 1.00 98.06 83 LEU A N 1
ATOM 610 C CA . LEU A 1 83 ? 4.973 2.604 -2.036 1.00 98.06 83 LEU A CA 1
ATOM 611 C C . LEU A 1 83 ? 3.984 3.064 -0.948 1.00 98.06 83 LEU A C 1
ATOM 613 O O . LEU A 1 83 ? 2.889 2.509 -0.821 1.00 98.06 83 LEU A O 1
ATOM 617 N N . LEU A 1 84 ? 4.331 4.091 -0.172 1.00 98.44 84 LEU A N 1
ATOM 618 C CA . LEU A 1 84 ? 3.438 4.655 0.838 1.00 98.44 84 LEU A CA 1
ATOM 619 C C . LEU A 1 84 ? 2.270 5.381 0.158 1.00 98.44 84 LEU A C 1
ATOM 621 O O . LEU A 1 84 ? 1.113 5.197 0.544 1.00 98.44 84 LEU A O 1
ATOM 625 N N . ALA A 1 85 ? 2.552 6.154 -0.890 1.00 98.50 85 ALA A N 1
ATOM 626 C CA . ALA A 1 85 ? 1.563 6.894 -1.655 1.00 98.50 85 ALA A CA 1
ATOM 627 C C . ALA A 1 85 ? 0.545 5.965 -2.334 1.00 98.50 85 ALA A C 1
ATOM 629 O O . ALA A 1 85 ? -0.659 6.194 -2.195 1.00 98.50 85 ALA A O 1
ATOM 630 N N . ILE A 1 86 ? 0.983 4.876 -2.986 1.00 98.69 86 ILE A N 1
ATOM 631 C CA . ILE A 1 86 ? 0.045 3.906 -3.583 1.00 98.69 86 ILE A CA 1
ATOM 632 C C . ILE A 1 86 ? -0.802 3.202 -2.517 1.00 98.69 86 ILE A C 1
ATOM 634 O O . ILE A 1 86 ? -1.981 2.918 -2.744 1.00 98.69 86 ILE A O 1
ATOM 638 N N . THR A 1 87 ? -0.234 2.959 -1.332 1.00 98.31 87 THR A N 1
ATOM 639 C CA . THR A 1 87 ? -0.946 2.311 -0.225 1.00 98.31 87 THR A CA 1
ATOM 640 C C . THR A 1 87 ? -2.025 3.235 0.341 1.00 98.31 87 THR A C 1
ATOM 642 O O . THR A 1 87 ? -3.176 2.822 0.476 1.00 98.31 87 THR A O 1
ATOM 645 N N . ARG A 1 88 ? -1.710 4.517 0.573 1.00 98.62 88 ARG A N 1
ATOM 646 C CA . ARG A 1 88 ? -2.688 5.540 0.991 1.00 98.62 88 ARG A CA 1
ATOM 647 C C . ARG A 1 88 ? -3.772 5.787 -0.062 1.00 98.62 88 ARG A C 1
ATOM 649 O O . ARG A 1 88 ? -4.945 5.943 0.289 1.00 98.62 88 ARG A O 1
ATOM 656 N N . ALA A 1 89 ? -3.406 5.796 -1.345 1.00 98.56 89 ALA A N 1
ATOM 657 C CA . ALA A 1 89 ? -4.362 5.907 -2.446 1.00 98.56 89 ALA A CA 1
ATOM 658 C C . ALA A 1 89 ? -5.317 4.704 -2.477 1.00 98.56 89 ALA A C 1
ATOM 660 O O . ALA A 1 89 ? -6.522 4.873 -2.640 1.00 98.56 89 ALA A O 1
ATOM 661 N N . SER A 1 90 ? -4.796 3.502 -2.228 1.00 98.31 90 SER A N 1
ATOM 662 C CA . SER A 1 90 ? -5.598 2.277 -2.158 1.00 98.31 90 SER A CA 1
ATOM 663 C C . SER A 1 90 ? -6.549 2.280 -0.959 1.00 98.31 90 SER A C 1
ATOM 665 O O . SER A 1 90 ? -7.717 1.949 -1.127 1.00 98.31 90 SER A O 1
ATOM 667 N N . VAL A 1 91 ? -6.109 2.738 0.220 1.00 98.19 91 VAL A N 1
ATOM 668 C CA . VAL A 1 91 ? -7.010 2.968 1.368 1.00 98.19 91 VAL A CA 1
ATOM 669 C C . VAL A 1 91 ? -8.106 3.976 1.014 1.00 98.19 91 VAL A C 1
ATOM 671 O O . VAL A 1 91 ? -9.274 3.767 1.318 1.00 98.19 91 VAL A O 1
ATOM 674 N N . THR A 1 92 ? -7.751 5.060 0.321 1.00 98.06 92 THR A N 1
ATOM 675 C CA . THR A 1 92 ? -8.731 6.070 -0.105 1.00 98.06 92 THR A CA 1
ATOM 676 C C . THR A 1 92 ? -9.772 5.495 -1.066 1.00 98.06 92 THR A C 1
ATOM 678 O O . THR A 1 92 ? -10.944 5.840 -0.946 1.00 98.06 92 THR A O 1
ATOM 681 N N . ALA A 1 93 ? -9.365 4.619 -1.989 1.00 97.19 93 ALA A N 1
ATOM 682 C CA . ALA A 1 93 ? -10.270 3.955 -2.924 1.00 97.19 93 ALA A CA 1
ATOM 683 C C . ALA A 1 93 ? -11.166 2.902 -2.249 1.00 97.19 93 ALA A C 1
ATOM 685 O O . ALA A 1 93 ? -12.307 2.718 -2.667 1.00 97.19 93 ALA A O 1
ATOM 686 N N . LEU A 1 94 ? -10.670 2.230 -1.204 1.00 95.88 94 LEU A N 1
ATOM 687 C CA . LEU A 1 94 ? -11.440 1.252 -0.432 1.00 95.88 94 LEU A CA 1
ATOM 688 C C . LEU A 1 94 ? -12.523 1.902 0.440 1.00 95.88 94 LEU A C 1
ATOM 690 O O . LEU A 1 94 ? -13.608 1.337 0.579 1.00 95.88 94 LEU A O 1
ATOM 694 N N . GLY A 1 95 ? -12.253 3.073 1.023 1.00 94.62 95 GLY A N 1
ATOM 695 C CA . GLY A 1 95 ? -13.150 3.662 2.020 1.00 94.62 95 GLY A CA 1
ATOM 696 C C . GLY A 1 95 ? -13.274 2.739 3.233 1.00 94.62 95 GLY A C 1
ATOM 697 O O . GLY A 1 95 ? -12.260 2.298 3.752 1.00 94.62 95 GLY A O 1
ATOM 698 N N . ASP A 1 96 ? -14.498 2.400 3.641 1.00 93.19 96 ASP A N 1
ATOM 699 C CA . ASP A 1 96 ? -14.746 1.491 4.775 1.00 93.19 96 ASP A CA 1
ATOM 700 C C . ASP A 1 96 ? -14.586 -0.003 4.416 1.00 93.19 96 ASP A C 1
ATOM 702 O O . ASP A 1 96 ? -14.806 -0.886 5.250 1.00 93.19 96 ASP A O 1
ATOM 706 N N . LEU A 1 97 ? -14.252 -0.319 3.160 1.00 93.19 97 LEU A N 1
ATOM 707 C CA . LEU A 1 97 ? -14.068 -1.693 2.704 1.00 93.19 97 LEU A CA 1
ATOM 708 C C . LEU A 1 97 ? -12.677 -2.228 3.066 1.00 93.19 97 LEU A C 1
ATOM 710 O O . LEU A 1 97 ? -11.685 -1.507 3.120 1.00 93.19 97 LEU A O 1
ATOM 714 N N . GLY A 1 98 ? -12.592 -3.545 3.245 1.00 90.62 98 GLY A N 1
ATOM 715 C CA . GLY A 1 98 ? -11.323 -4.257 3.374 1.00 90.62 98 GLY A CA 1
ATOM 716 C C . GLY A 1 98 ? -10.878 -4.887 2.056 1.00 90.62 98 GLY A C 1
ATOM 717 O O . GLY A 1 98 ? -11.683 -5.148 1.161 1.00 90.62 98 GLY A O 1
ATOM 718 N N . LEU A 1 99 ? -9.590 -5.221 1.958 1.00 90.31 99 LEU A N 1
ATOM 719 C CA . LEU A 1 99 ? -9.092 -6.087 0.883 1.00 90.31 99 LEU A CA 1
ATOM 720 C C . LEU A 1 99 ? -9.784 -7.474 0.926 1.00 90.31 99 LEU A C 1
ATOM 722 O O . LEU A 1 99 ? -10.429 -7.836 1.910 1.00 90.31 99 LEU A O 1
ATOM 726 N N . ALA A 1 100 ? -9.573 -8.331 -0.081 1.00 84.38 100 ALA A N 1
ATOM 727 C CA . ALA A 1 100 ? -9.913 -9.771 -0.050 1.00 84.38 100 ALA A CA 1
ATOM 728 C C . ALA A 1 100 ? -8.707 -10.623 0.411 1.00 84.38 100 ALA A C 1
ATOM 730 O O . ALA A 1 100 ? -7.570 -10.185 0.246 1.00 84.38 100 ALA A O 1
ATOM 731 N N . THR A 1 101 ? -8.906 -11.764 1.087 1.00 72.44 101 THR A N 1
ATOM 732 C CA . THR A 1 101 ? -7.820 -12.521 1.770 1.00 72.44 101 THR A CA 1
ATOM 733 C C . THR A 1 101 ? -6.932 -13.273 0.783 1.00 72.44 101 THR A C 1
ATOM 735 O O . THR A 1 101 ? -5.954 -13.899 1.169 1.00 72.44 101 THR A O 1
ATOM 738 N N . THR A 1 102 ? -7.278 -13.221 -0.495 1.00 65.06 102 THR A N 1
ATOM 739 C CA . THR A 1 102 ? -6.805 -14.100 -1.560 1.00 65.06 102 THR A CA 1
ATOM 740 C C . THR A 1 102 ? -5.573 -13.582 -2.292 1.00 65.06 102 THR A C 1
ATOM 742 O O . THR A 1 102 ? -5.288 -14.045 -3.392 1.00 65.06 102 THR A O 1
ATOM 745 N N . ALA A 1 103 ? -4.838 -12.614 -1.742 1.00 67.44 103 ALA A N 1
ATOM 746 C CA . ALA A 1 103 ? -3.591 -12.191 -2.364 1.00 67.44 103 ALA A CA 1
ATOM 747 C C . ALA A 1 103 ? -2.598 -13.375 -2.353 1.00 67.44 103 ALA A C 1
ATOM 749 O O . ALA A 1 103 ? -2.202 -13.835 -1.284 1.00 67.44 103 ALA A O 1
ATOM 750 N N . GLU A 1 104 ? -2.216 -13.885 -3.532 1.00 70.69 104 GLU A N 1
ATOM 751 C CA . GLU A 1 104 ? -1.363 -15.079 -3.669 1.00 70.69 104 GLU A CA 1
ATOM 752 C C . GLU A 1 104 ? -0.033 -14.915 -2.930 1.00 70.69 104 GLU A C 1
ATOM 754 O O . GLU A 1 104 ? 0.717 -14.022 -3.303 1.00 70.69 104 GLU A O 1
ATOM 759 N N . PRO A 1 105 ? 0.327 -15.723 -1.926 1.00 69.12 105 PRO A N 1
ATOM 760 C CA . PRO A 1 105 ? 1.516 -15.492 -1.102 1.00 69.12 105 PRO A CA 1
ATOM 761 C C . PRO A 1 105 ? 2.784 -15.262 -1.941 1.00 69.12 105 PRO A C 1
ATOM 763 O O . PRO A 1 105 ? 3.078 -16.001 -2.873 1.00 69.12 105 PRO A O 1
ATOM 766 N N . SER A 1 106 ? 3.542 -14.216 -1.608 1.00 75.62 106 SER A N 1
ATOM 767 C CA . SER A 1 106 ? 4.790 -13.866 -2.287 1.00 75.62 106 SER A CA 1
ATOM 768 C C . SER A 1 106 ? 5.960 -14.269 -1.399 1.00 75.62 106 SER A C 1
ATOM 770 O O . SER A 1 106 ? 6.025 -13.891 -0.231 1.00 75.62 106 SER A O 1
ATOM 772 N N . ALA A 1 107 ? 6.895 -15.043 -1.954 1.00 76.88 107 ALA A N 1
ATOM 773 C CA . ALA A 1 107 ? 8.002 -15.635 -1.198 1.00 76.88 107 ALA A CA 1
ATOM 774 C C . ALA A 1 107 ? 8.927 -14.599 -0.533 1.00 76.88 107 ALA A C 1
ATOM 776 O O . ALA A 1 107 ? 9.616 -14.912 0.432 1.00 76.88 107 ALA A O 1
ATOM 777 N N . HIS A 1 108 ? 8.959 -13.371 -1.055 1.00 84.19 108 HIS A N 1
ATOM 778 C CA . HIS A 1 108 ? 9.796 -12.289 -0.547 1.00 84.19 108 HIS A CA 1
ATOM 779 C C . HIS A 1 108 ? 9.077 -11.359 0.436 1.00 84.19 108 HIS A C 1
ATOM 781 O O . HIS A 1 108 ? 9.757 -10.566 1.084 1.00 84.19 108 HIS A O 1
ATOM 787 N N . CYS A 1 109 ? 7.746 -11.434 0.552 1.00 88.06 109 CYS A N 1
ATOM 788 C CA . CYS A 1 109 ? 7.022 -10.583 1.484 1.00 88.06 109 CYS A CA 1
ATOM 789 C C . CYS A 1 109 ? 6.872 -11.259 2.847 1.00 88.06 109 CYS A C 1
ATOM 791 O O . CYS A 1 109 ? 6.570 -12.457 2.917 1.00 88.06 109 CYS A O 1
ATOM 793 N N . PRO A 1 110 ? 7.043 -10.499 3.942 1.00 85.25 110 PRO A N 1
ATOM 794 C CA . PRO A 1 110 ? 6.843 -11.030 5.277 1.00 85.25 110 PRO A CA 1
ATOM 795 C C . PRO A 1 110 ? 5.397 -11.495 5.432 1.00 85.25 110 PRO A C 1
ATOM 797 O O . PRO A 1 110 ? 4.455 -10.798 5.059 1.00 85.25 110 PRO A O 1
ATOM 800 N N . GLN A 1 111 ? 5.212 -12.688 5.985 1.00 78.00 111 GLN A N 1
ATOM 801 C CA . GLN A 1 111 ? 3.884 -13.223 6.260 1.00 78.00 111 GLN A CA 1
ATOM 802 C C . GLN A 1 111 ? 3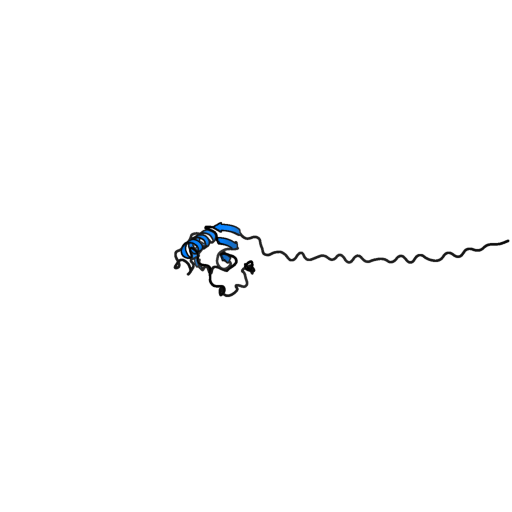.320 -12.488 7.479 1.00 78.00 111 GLN A C 1
ATOM 804 O O . GLN A 1 111 ? 3.600 -12.853 8.620 1.00 78.00 111 GLN A O 1
ATOM 809 N N . THR A 1 112 ? 2.570 -11.408 7.261 1.00 65.50 112 THR A N 1
ATOM 810 C CA . THR A 1 112 ? 1.872 -10.740 8.358 1.00 65.50 112 THR A 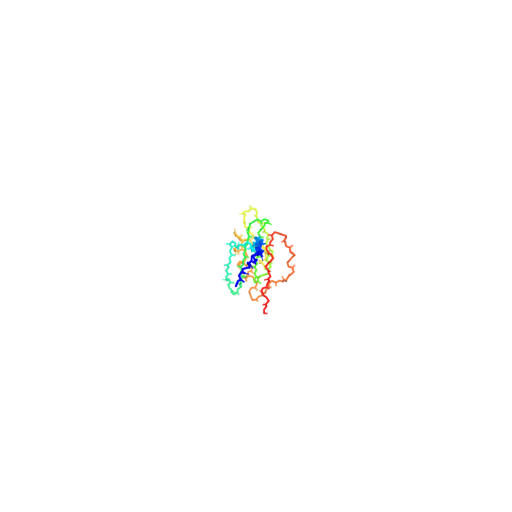CA 1
ATOM 811 C C . THR A 1 112 ? 0.630 -11.555 8.680 1.00 65.50 112 THR A C 1
ATOM 813 O O . THR A 1 112 ? -0.310 -11.612 7.889 1.00 65.50 112 THR A O 1
ATOM 816 N N . VAL A 1 113 ? 0.620 -12.218 9.834 1.00 55.16 113 VAL A N 1
ATOM 817 C CA . VAL A 1 113 ? -0.606 -12.823 10.354 1.00 55.16 113 VAL A CA 1
ATOM 818 C C . VAL A 1 113 ? -1.557 -11.666 10.647 1.00 55.16 113 VAL A C 1
ATOM 820 O O . VAL A 1 113 ? -1.275 -10.856 11.529 1.00 55.16 113 VAL A O 1
ATOM 823 N N . ALA A 1 114 ? -2.643 -11.539 9.878 1.00 53.59 114 ALA A N 1
ATOM 824 C CA . ALA A 1 114 ? -3.706 -10.596 10.201 1.00 53.59 114 ALA A CA 1
ATOM 825 C C . ALA A 1 114 ? -4.123 -10.854 11.654 1.00 53.59 114 ALA A C 1
ATOM 827 O O . ALA A 1 114 ? -4.464 -11.989 12.003 1.00 53.59 114 ALA A O 1
ATOM 828 N N . ALA A 1 115 ? -4.020 -9.836 12.513 1.00 40.84 115 ALA A N 1
ATOM 829 C CA . ALA A 1 115 ? -4.483 -9.955 13.886 1.00 40.84 115 ALA A CA 1
ATOM 830 C C . ALA A 1 115 ? -5.960 -10.362 13.827 1.00 40.84 115 ALA A C 1
ATOM 832 O O . ALA A 1 115 ? -6.774 -9.688 13.195 1.00 40.84 115 ALA A O 1
ATOM 833 N N . ARG A 1 116 ? -6.273 -11.532 14.385 1.00 30.64 116 ARG A N 1
ATOM 834 C CA . ARG A 1 116 ? -7.639 -12.053 14.433 1.00 30.64 116 ARG A CA 1
ATOM 835 C C . ARG A 1 116 ? -8.499 -11.056 15.234 1.00 30.64 116 ARG A C 1
ATOM 837 O O . ARG A 1 116 ? -8.002 -10.602 16.265 1.00 30.64 116 ARG A O 1
ATOM 844 N N . PRO A 1 117 ? -9.708 -10.697 14.762 1.00 39.41 117 PRO A N 1
ATOM 845 C CA . PRO A 1 117 ? -10.610 -9.815 15.501 1.00 39.41 117 PRO A CA 1
ATOM 846 C C . PRO A 1 117 ? -11.025 -10.420 16.845 1.00 39.41 117 PRO A C 1
ATOM 848 O O . PRO A 1 117 ? -11.060 -11.673 16.945 1.00 39.41 117 PRO A O 1
#

pLDDT: mean 80.91, std 20.13, range [30.64, 98.69]

Radius of gyration: 28.1 Å; Cα contacts (8 Å, |Δi|>4): 161; chains: 1; bounding box: 57×55×88 Å

Foldseek 3Di:
DDDDDDDDDDDDDPDPPDPPPPPPPPPDDA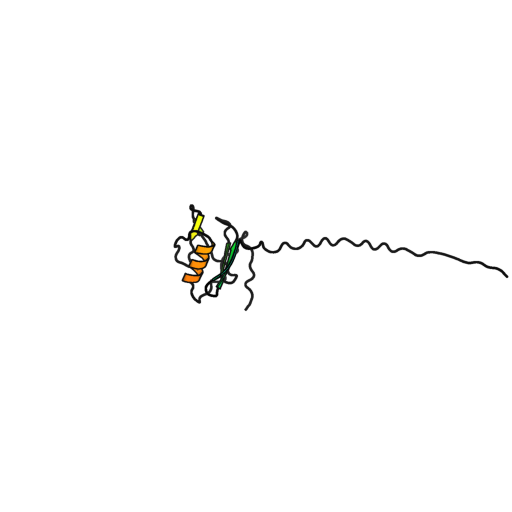FPDWDQALNWTKTWHDFAPLIWIDTLQATFDWHADPQRWIAGVQLPGDTDNYDVRNNNSSCVSQPVHDDDNPPPDDPNDDRRDRDDD

Secondary structure (DSSP, 8-state):
--------------------------PSPPPSEEEEETTEEEEEE--GGG-EEEETTEEEP-EE-TTS-EE-GGGTS--BSSHHHHHHHHHHHHTTPPPPTT----TTS----PPP-

InterPro domains:
  IPR010928 Tyrosinase co-factor MelC1 [PF06236] (22-96)
  IPR023199 Copper chaperone GriE/MELC1 superfamily [G3DSA:3.30.1880.10] (32-95)

Organism: Actinoplanes utahensis (NCBI:txid1869)

Sequence (117 aa):
MNAKPWRRAVTLLVVAAGSLSGAAAAGPPEPDFAETYRGHRITGWGSGERACAYIDGRRLVVFPQPDGGYTSAVQGFQPAPDLLAITRASVTALGDLGLATTAEPSAHCPQTVAARP